Protein AF-A0AAD8ZC45-F1 (afdb_monomer_lite)

Secondary structure (DSSP, 8-state):
-HHHHHHHTT--HHHHHHHHHHHHHHHHHH-SPPPPHHHHHHHHHHHHHHHHHH-TTSTTGGGSPBPTTTS-B-PPP-S-HHHHHSHHHHHHHHHHHHHHHHTTS-------S-------------

Structure (mmCIF, N/CA/C/O backbone):
data_AF-A0AAD8ZC45-F1
#
_entry.id   AF-A0AAD8ZC45-F1
#
loop_
_atom_site.group_PDB
_atom_site.id
_atom_site.type_symbol
_atom_site.label_atom_id
_atom_site.label_alt_id
_atom_site.label_comp_id
_atom_site.label_asym_id
_atom_site.label_entity_id
_atom_site.label_seq_id
_atom_site.pdbx_PDB_ins_code
_atom_site.Cartn_x
_atom_site.Cartn_y
_atom_site.Cartn_z
_atom_site.occupancy
_atom_site.B_iso_or_equiv
_atom_site.auth_seq_id
_atom_site.auth_comp_id
_atom_site.auth_asym_id
_atom_site.auth_atom_id
_atom_site.pdbx_PDB_model_num
ATOM 1 N N . MET A 1 1 ? -13.116 -4.581 -5.518 1.00 53.28 1 MET A N 1
ATOM 2 C CA . MET A 1 1 ? -11.838 -4.240 -4.842 1.00 53.28 1 MET A CA 1
ATOM 3 C C . MET A 1 1 ? -10.901 -3.331 -5.665 1.00 53.28 1 MET A C 1
ATOM 5 O O . MET A 1 1 ? -9.788 -3.082 -5.227 1.00 53.28 1 MET A O 1
ATOM 9 N N . TYR A 1 2 ? -11.308 -2.774 -6.820 1.00 54.25 2 TYR A N 1
ATOM 10 C CA . TYR A 1 2 ? -10.409 -1.951 -7.658 1.00 54.25 2 TYR A CA 1
ATOM 11 C C . TYR A 1 2 ? -10.312 -0.473 -7.218 1.00 54.25 2 TYR A C 1
ATOM 13 O O . TYR A 1 2 ? -9.336 0.209 -7.519 1.00 54.25 2 TYR A O 1
ATOM 21 N N . CYS A 1 3 ? -11.299 0.021 -6.467 1.00 59.16 3 CYS A N 1
ATOM 22 C CA . CYS A 1 3 ? -11.410 1.425 -6.069 1.00 59.16 3 CYS A CA 1
ATOM 23 C C . CYS A 1 3 ? -10.416 1.845 -4.970 1.00 59.16 3 CYS A C 1
ATOM 25 O O . CYS A 1 3 ? -9.878 2.940 -5.051 1.00 59.16 3 CYS A O 1
ATOM 27 N N . ILE A 1 4 ? -10.100 0.996 -3.986 1.00 60.34 4 ILE A N 1
ATOM 28 C CA . ILE A 1 4 ? -9.361 1.422 -2.778 1.00 60.34 4 ILE A CA 1
ATOM 29 C C . ILE A 1 4 ? -7.862 1.675 -3.049 1.00 60.34 4 ILE A C 1
ATOM 31 O O . ILE A 1 4 ? -7.347 2.712 -2.634 1.00 60.34 4 ILE A O 1
ATOM 35 N N . ALA A 1 5 ? -7.162 0.803 -3.790 1.00 55.94 5 ALA A N 1
ATOM 36 C CA . ALA A 1 5 ? -5.737 1.010 -4.120 1.00 55.94 5 ALA A CA 1
ATOM 37 C C . ALA A 1 5 ? -5.490 2.174 -5.089 1.00 55.94 5 ALA A C 1
ATOM 39 O O . ALA A 1 5 ? -4.484 2.869 -4.982 1.00 55.94 5 ALA A O 1
ATOM 40 N N . LEU A 1 6 ? -6.391 2.399 -6.046 1.00 59.62 6 LEU A N 1
ATOM 41 C CA . LEU A 1 6 ? -6.283 3.544 -6.956 1.00 59.62 6 LEU A CA 1
ATOM 42 C C . LEU A 1 6 ? -6.581 4.857 -6.232 1.00 59.62 6 LEU A C 1
ATOM 44 O O . LEU A 1 6 ? -5.944 5.875 -6.496 1.00 59.62 6 LEU A O 1
ATOM 48 N N . TRP A 1 7 ? -7.524 4.818 -5.293 1.00 60.81 7 TRP A N 1
ATOM 49 C CA . TRP A 1 7 ? -7.948 5.987 -4.547 1.00 60.81 7 TRP A CA 1
ATOM 50 C C . TRP A 1 7 ? -6.960 6.385 -3.454 1.00 60.81 7 TRP A C 1
ATOM 52 O O . TRP A 1 7 ? -6.634 7.561 -3.353 1.00 60.81 7 TRP A O 1
ATOM 62 N N . GLY A 1 8 ? -6.435 5.433 -2.678 1.00 61.69 8 GLY A N 1
ATOM 63 C CA . GLY A 1 8 ? -5.559 5.712 -1.533 1.00 61.69 8 GLY A CA 1
ATOM 64 C C . GLY A 1 8 ? -4.205 6.338 -1.896 1.00 61.69 8 GLY A C 1
ATOM 65 O O . GLY A 1 8 ? -3.656 7.102 -1.106 1.00 61.69 8 GLY A O 1
ATOM 66 N N . ALA A 1 9 ? -3.704 6.077 -3.107 1.00 61.44 9 ALA A N 1
ATOM 67 C CA . ALA A 1 9 ? -2.389 6.516 -3.579 1.00 61.44 9 ALA A CA 1
ATOM 68 C C . ALA A 1 9 ? -2.307 8.009 -3.971 1.00 61.44 9 ALA A C 1
ATOM 70 O O . ALA A 1 9 ? -1.225 8.571 -4.056 1.00 61.44 9 ALA A O 1
ATOM 71 N N . ASN A 1 10 ? -3.421 8.697 -4.223 1.00 65.38 10 ASN A N 1
ATOM 72 C CA . ASN A 1 10 ? -3.389 10.100 -4.676 1.00 65.38 10 ASN A CA 1
ATOM 73 C C . ASN A 1 10 ? -4.088 11.057 -3.703 1.00 65.38 10 ASN A C 1
ATOM 75 O O . ASN A 1 10 ? -4.616 12.087 -4.111 1.00 65.38 10 ASN A O 1
ATOM 79 N N . ARG A 1 11 ? -4.123 10.710 -2.411 1.00 71.31 11 ARG A N 1
ATOM 80 C CA . ARG A 1 11 ? -4.862 11.467 -1.392 1.00 71.31 11 ARG A CA 1
ATOM 81 C C . ARG A 1 11 ? -3.967 12.411 -0.614 1.00 71.31 11 ARG A C 1
ATOM 83 O O . ARG A 1 11 ? -2.899 12.031 -0.129 1.00 71.31 11 ARG A O 1
ATOM 90 N N . SER A 1 12 ? -4.461 13.628 -0.413 1.00 75.88 12 SER A N 1
ATOM 91 C CA . SER A 1 12 ? -3.842 14.582 0.503 1.00 75.88 12 SER A CA 1
ATOM 92 C C . SER A 1 12 ? -3.820 14.028 1.936 1.00 75.88 12 SER A C 1
ATOM 94 O O . SER A 1 12 ? -4.591 13.137 2.311 1.00 75.88 12 SER A O 1
ATOM 96 N N . ALA A 1 13 ? -2.931 14.554 2.784 1.00 80.31 13 ALA A N 1
ATOM 97 C CA . ALA A 1 13 ? -2.898 14.182 4.201 1.00 80.31 13 ALA A CA 1
ATOM 98 C C . ALA A 1 13 ? -4.236 14.470 4.917 1.00 80.31 13 ALA A C 1
ATOM 100 O O . ALA A 1 13 ? -4.653 13.693 5.779 1.00 80.31 13 ALA A O 1
ATOM 101 N N . GLY A 1 14 ? -4.932 15.544 4.523 1.00 84.06 14 GLY A N 1
ATOM 102 C CA . GLY A 1 14 ? -6.238 15.916 5.071 1.00 84.06 14 GLY A CA 1
ATOM 103 C C . GLY A 1 14 ? -7.319 14.872 4.788 1.00 84.06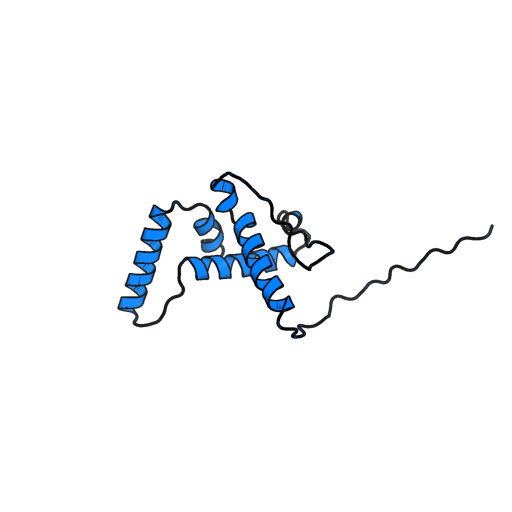 14 GLY A C 1
ATOM 104 O O . GLY A 1 14 ? -8.021 14.446 5.704 1.00 84.06 14 GLY A O 1
ATOM 105 N N . GLU A 1 15 ? -7.404 14.387 3.549 1.00 84.12 15 GLU A N 1
ATOM 106 C CA . GLU A 1 15 ? -8.383 13.362 3.170 1.00 84.12 15 GLU A CA 1
ATOM 107 C C . GLU A 1 15 ? -8.117 12.026 3.868 1.00 84.12 15 GLU A C 1
ATOM 109 O O . GLU A 1 15 ? -9.050 11.395 4.361 1.00 84.12 15 GLU A O 1
ATOM 114 N N . ARG A 1 16 ? -6.848 11.613 3.987 1.00 84.69 16 ARG A N 1
ATOM 115 C CA . ARG A 1 16 ? -6.483 10.397 4.736 1.00 84.69 16 ARG A CA 1
ATOM 116 C C . ARG A 1 16 ? -6.936 10.480 6.194 1.00 84.69 16 ARG A C 1
ATOM 118 O O . ARG A 1 16 ? -7.489 9.519 6.724 1.00 84.69 16 ARG A O 1
ATOM 125 N N . LYS A 1 17 ? -6.768 11.646 6.826 1.00 89.19 17 LYS A N 1
ATOM 126 C CA . LYS A 1 17 ? -7.222 11.886 8.203 1.00 89.19 17 LYS A CA 1
ATOM 127 C C . LYS A 1 17 ? -8.746 11.837 8.322 1.00 89.19 17 LYS A C 1
ATOM 129 O O . LYS A 1 17 ? -9.255 11.276 9.289 1.00 89.19 17 LYS A O 1
ATOM 134 N N . ALA A 1 18 ? -9.473 12.395 7.354 1.00 90.56 18 ALA A N 1
ATOM 135 C CA . ALA A 1 18 ? -10.933 12.325 7.324 1.00 90.56 18 ALA A CA 1
ATOM 136 C C . ALA A 1 18 ? -11.427 10.873 7.212 1.00 90.56 18 ALA A C 1
ATOM 138 O O . ALA A 1 18 ? -12.295 10.460 7.976 1.00 90.56 18 ALA A O 1
ATOM 139 N N . LEU A 1 19 ? -10.816 10.070 6.339 1.00 89.12 19 LEU A N 1
ATOM 140 C CA . LEU A 1 19 ? -11.169 8.656 6.176 1.00 89.12 19 LEU A CA 1
ATOM 141 C C . LEU A 1 19 ? -10.837 7.825 7.409 1.00 89.12 19 LEU A C 1
ATOM 143 O O . LEU A 1 19 ? -11.649 7.009 7.837 1.00 89.12 19 LEU A O 1
ATOM 147 N N . GLN A 1 20 ? -9.689 8.076 8.034 1.00 91.25 20 GLN A N 1
ATOM 148 C CA . GLN A 1 20 ? -9.341 7.391 9.271 1.00 91.25 20 GLN A CA 1
ATOM 149 C C . GLN A 1 20 ? -10.356 7.689 10.385 1.00 91.25 20 GLN A C 1
ATOM 151 O O . GLN A 1 20 ? -10.703 6.785 11.136 1.00 91.25 20 GLN A O 1
ATOM 156 N N . ARG A 1 21 ? -10.897 8.916 10.461 1.00 94.31 21 ARG A N 1
ATOM 157 C CA . ARG A 1 21 ? -11.985 9.247 11.400 1.00 94.31 21 ARG A CA 1
ATOM 158 C C . ARG A 1 21 ? -13.250 8.443 11.119 1.00 94.31 21 ARG A C 1
ATOM 160 O O . ARG A 1 21 ? -13.861 7.970 12.068 1.00 94.31 21 ARG A O 1
ATOM 167 N N . VAL A 1 22 ? -13.623 8.262 9.851 1.00 94.00 22 VAL A N 1
ATOM 168 C CA . VAL A 1 22 ? -14.776 7.425 9.474 1.00 94.00 22 VAL A CA 1
ATOM 169 C C . VAL A 1 22 ? -14.569 5.985 9.943 1.00 94.00 22 VAL A C 1
ATOM 171 O O . VAL A 1 22 ? -15.455 5.435 10.590 1.00 94.00 22 VAL A O 1
ATOM 174 N N . ILE A 1 23 ? -13.385 5.411 9.701 1.00 92.38 23 ILE A N 1
ATOM 175 C CA . ILE A 1 23 ? -13.028 4.064 10.176 1.00 92.38 23 ILE A CA 1
ATOM 176 C C . ILE A 1 23 ? -13.118 3.993 11.705 1.00 92.38 23 ILE A C 1
ATOM 178 O O . ILE A 1 23 ? -13.761 3.097 12.244 1.00 92.38 23 ILE A O 1
ATOM 182 N N . THR A 1 24 ? -12.545 4.965 12.418 1.00 94.56 24 THR A N 1
ATOM 183 C CA . THR A 1 24 ? -12.594 5.011 13.885 1.00 94.56 24 THR A CA 1
ATOM 184 C C . THR 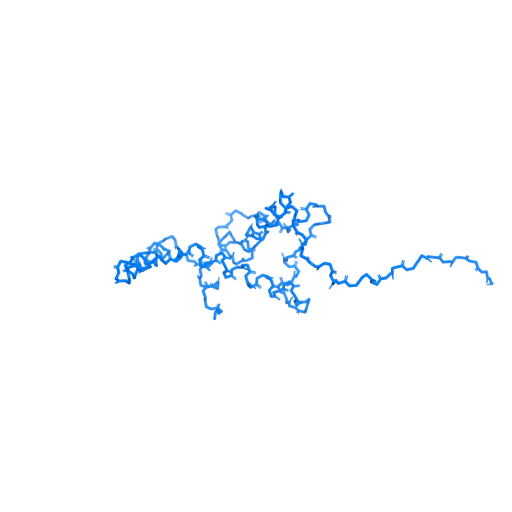A 1 24 ? -14.026 5.125 14.415 1.00 94.56 24 THR A C 1
ATOM 186 O O . THR A 1 24 ? -14.363 4.479 15.405 1.00 94.56 24 THR A O 1
ATOM 189 N N . THR A 1 25 ? -14.887 5.920 13.780 1.00 96.25 25 THR A N 1
ATOM 190 C CA . THR A 1 25 ? -16.301 6.030 14.168 1.00 96.25 25 THR A CA 1
ATOM 191 C C . THR A 1 25 ? -17.051 4.727 13.903 1.00 96.25 25 THR A C 1
ATOM 193 O O . THR A 1 25 ? -17.770 4.257 14.780 1.00 96.25 25 THR A O 1
ATOM 196 N N . ALA A 1 26 ? -16.847 4.100 12.743 1.00 95.62 26 ALA A N 1
ATOM 197 C CA . ALA A 1 26 ? -17.447 2.807 12.426 1.00 95.62 26 ALA A CA 1
ATOM 198 C C . ALA A 1 26 ? -17.013 1.717 13.421 1.00 95.62 26 ALA A C 1
ATOM 200 O O . ALA A 1 26 ? -17.842 0.932 13.876 1.00 95.62 26 ALA A O 1
ATOM 201 N N . GLN A 1 27 ? -15.743 1.716 13.831 1.00 96.25 27 GLN A N 1
ATOM 202 C CA . GLN A 1 27 ? -15.215 0.804 14.848 1.00 96.25 27 GLN A CA 1
ATOM 203 C C . GLN A 1 27 ? -15.898 1.015 16.203 1.00 96.25 27 GLN A C 1
ATOM 205 O O . GLN A 1 27 ? -16.265 0.050 16.863 1.00 96.25 27 GLN A O 1
ATOM 210 N N . LYS A 1 28 ? -16.131 2.270 16.607 1.00 96.12 28 LYS A N 1
ATOM 211 C CA . LYS A 1 28 ? -16.862 2.578 17.847 1.00 96.12 28 LYS A CA 1
ATOM 212 C C . LYS A 1 28 ? -18.313 2.102 17.815 1.00 96.12 28 LYS A C 1
ATOM 214 O O . LYS A 1 28 ? -18.808 1.640 18.832 1.00 96.12 28 LYS A O 1
ATOM 219 N N . ILE A 1 29 ? -18.983 2.227 16.669 1.00 96.94 29 ILE A N 1
ATOM 220 C CA . ILE A 1 29 ? -20.387 1.817 16.507 1.00 96.94 29 ILE A CA 1
ATOM 221 C C . ILE A 1 29 ? -20.511 0.293 16.505 1.00 96.94 29 ILE A C 1
ATOM 223 O O . ILE A 1 29 ? -21.385 -0.262 17.158 1.00 96.94 29 ILE A O 1
ATOM 227 N N . THR A 1 30 ? -19.643 -0.381 15.754 1.00 95.62 30 THR A N 1
ATOM 228 C CA . THR A 1 30 ? -19.696 -1.840 15.588 1.00 95.62 30 THR A CA 1
ATOM 229 C C . THR A 1 30 ? -19.101 -2.593 16.774 1.00 95.62 30 THR A C 1
ATOM 231 O O . THR A 1 30 ? -19.399 -3.768 16.954 1.00 95.62 30 THR A O 1
ATOM 234 N N . GLY A 1 31 ? -18.243 -1.948 17.570 1.00 95.00 31 GLY A N 1
ATOM 235 C CA . GLY A 1 31 ? -17.516 -2.586 18.669 1.00 95.00 31 GLY A CA 1
ATOM 236 C C . GLY A 1 31 ? -16.436 -3.573 18.210 1.00 95.00 31 GLY A C 1
ATOM 237 O O . GLY A 1 31 ? -15.763 -4.171 19.047 1.00 95.00 31 GLY A O 1
ATOM 238 N N . CYS A 1 32 ? -16.236 -3.744 16.900 1.00 93.75 32 CYS A N 1
ATOM 239 C CA . CYS A 1 32 ? -15.248 -4.651 16.326 1.00 93.75 32 CYS A CA 1
ATOM 240 C C . CYS A 1 32 ? -13.997 -3.887 15.884 1.00 93.75 32 CYS A C 1
ATOM 242 O O . CYS A 1 32 ? -14.083 -2.759 15.401 1.00 93.75 32 CYS A O 1
ATOM 244 N N . SER A 1 33 ? -12.826 -4.520 15.993 1.00 92.50 33 SER A N 1
ATOM 245 C CA . SER A 1 33 ? -11.590 -3.949 15.449 1.00 92.50 33 SER A CA 1
ATOM 246 C C . SER A 1 33 ? -11.674 -3.870 13.923 1.00 92.50 33 SER A C 1
ATOM 248 O O . SER A 1 33 ? -11.898 -4.885 13.262 1.00 92.50 33 SER A O 1
ATOM 250 N N . LEU A 1 34 ? -11.500 -2.670 13.368 1.00 91.56 34 LEU A N 1
ATOM 251 C CA . LEU A 1 34 ? -11.439 -2.448 11.926 1.00 91.56 34 LEU A CA 1
ATOM 252 C C . LEU A 1 34 ? -9.983 -2.220 11.501 1.00 91.56 34 LEU A C 1
ATOM 254 O O . LEU A 1 34 ? -9.225 -1.584 12.238 1.00 91.56 34 LEU A O 1
ATOM 258 N N . PRO A 1 35 ? -9.582 -2.694 10.308 1.00 89.94 35 PRO A N 1
ATOM 259 C CA . PRO A 1 35 ? -8.249 -2.428 9.785 1.00 89.94 35 PRO A CA 1
ATOM 260 C C . PRO A 1 35 ? -8.052 -0.926 9.570 1.00 89.94 35 PRO A C 1
ATOM 262 O O . PRO A 1 35 ? -8.978 -0.211 9.169 1.00 89.94 35 PRO A O 1
ATOM 265 N N . SER A 1 36 ? -6.835 -0.435 9.814 1.00 89.25 36 SER A N 1
ATOM 266 C CA . SER A 1 36 ? -6.531 0.969 9.556 1.00 89.25 36 SER A CA 1
ATOM 267 C C . SER A 1 36 ? -6.580 1.268 8.055 1.00 89.25 36 SER A C 1
ATOM 269 O O . SER A 1 36 ? -6.497 0.374 7.206 1.00 89.25 36 SER A O 1
ATOM 271 N N . LEU A 1 37 ? -6.671 2.553 7.702 1.00 85.44 37 LEU A N 1
ATOM 272 C CA . LEU A 1 37 ? -6.594 2.963 6.301 1.00 85.44 37 LEU A CA 1
ATOM 273 C C . LEU A 1 37 ? -5.276 2.513 5.649 1.00 85.44 37 LEU A C 1
ATOM 275 O O . LEU A 1 37 ? -5.260 2.188 4.462 1.00 85.44 37 LEU A O 1
ATOM 279 N N . ALA A 1 38 ? -4.184 2.495 6.420 1.00 84.38 38 ALA A N 1
ATOM 280 C CA . ALA A 1 38 ? -2.887 2.029 5.951 1.00 84.38 38 ALA A CA 1
ATOM 281 C C . ALA A 1 38 ? -2.921 0.526 5.649 1.00 84.38 38 ALA A C 1
ATOM 283 O O . ALA A 1 38 ? -2.547 0.141 4.547 1.00 84.38 38 ALA A O 1
ATOM 284 N N . ASP A 1 39 ? -3.462 -0.290 6.555 1.00 87.31 39 ASP A N 1
ATOM 285 C CA . ASP A 1 39 ? -3.519 -1.750 6.389 1.00 87.31 39 ASP A CA 1
ATOM 286 C C . ASP A 1 39 ? -4.383 -2.155 5.192 1.00 87.31 39 ASP A C 1
ATOM 288 O O . ASP A 1 39 ? -3.999 -3.013 4.396 1.00 87.31 39 ASP A O 1
ATOM 292 N N . LEU A 1 40 ? -5.530 -1.490 5.015 1.00 86.38 40 LEU A N 1
ATOM 293 C CA . LEU A 1 40 ? -6.394 -1.675 3.847 1.00 86.38 40 LEU A CA 1
ATOM 294 C C . LEU A 1 40 ? -5.644 -1.383 2.548 1.00 86.38 40 LEU A C 1
ATOM 296 O O . LEU A 1 40 ? -5.755 -2.124 1.568 1.00 86.38 40 LEU A O 1
ATOM 300 N N . PHE A 1 41 ? -4.875 -0.297 2.535 1.00 83.75 41 PHE A N 1
ATOM 301 C CA . PHE A 1 41 ? -4.106 0.091 1.368 1.00 83.75 41 PHE A CA 1
ATOM 302 C C . PHE A 1 41 ? -2.941 -0.872 1.106 1.00 83.75 41 PHE A C 1
ATOM 304 O O . PHE A 1 41 ? -2.757 -1.276 -0.042 1.00 83.75 41 PHE A O 1
ATOM 311 N N . SER A 1 42 ? -2.205 -1.295 2.136 1.00 85.44 42 SER A N 1
ATOM 312 C CA . SER A 1 42 ? -1.104 -2.259 2.025 1.00 85.44 42 SER A CA 1
ATOM 313 C C . SER A 1 42 ? -1.601 -3.624 1.543 1.00 85.44 42 SER A C 1
ATOM 315 O O . SER A 1 42 ? -1.077 -4.150 0.562 1.00 85.44 42 SER A O 1
ATOM 317 N N . SER A 1 43 ? -2.686 -4.149 2.123 1.00 86.12 43 SER A N 1
ATOM 318 C CA . SER A 1 43 ? -3.334 -5.390 1.670 1.00 86.12 43 SER A CA 1
ATOM 319 C C . SER A 1 43 ? -3.757 -5.311 0.199 1.00 86.12 43 SER A C 1
ATOM 321 O O . SER A 1 43 ? -3.485 -6.213 -0.599 1.00 86.12 43 SER A O 1
ATOM 323 N N . CYS A 1 44 ? -4.353 -4.185 -0.204 1.00 85.06 44 CYS A N 1
ATOM 324 C CA . CYS A 1 44 ? -4.749 -3.970 -1.591 1.00 85.06 44 CYS A CA 1
ATOM 325 C C . CYS A 1 44 ? -3.534 -3.854 -2.529 1.00 85.06 44 CYS A C 1
ATOM 327 O O . CYS A 1 44 ? -3.562 -4.398 -3.636 1.00 85.06 44 CYS A O 1
ATOM 329 N N . CYS A 1 45 ? -2.456 -3.194 -2.088 1.00 86.50 45 CYS A N 1
ATOM 330 C CA . CYS A 1 45 ? -1.206 -3.101 -2.838 1.00 86.50 45 CYS A CA 1
ATOM 331 C C . CYS A 1 45 ? -0.612 -4.481 -3.101 1.00 86.50 45 CYS A C 1
ATOM 333 O O . CYS A 1 45 ? -0.298 -4.772 -4.251 1.00 86.50 45 CYS A O 1
ATOM 335 N N . LEU A 1 46 ? -0.528 -5.328 -2.072 1.00 88.31 46 LEU A N 1
ATOM 336 C CA . LEU A 1 46 ? -0.009 -6.691 -2.173 1.00 88.31 46 LEU A CA 1
ATOM 337 C C . LEU A 1 46 ? -0.855 -7.562 -3.106 1.00 88.31 46 LEU A C 1
ATOM 339 O O . LEU A 1 46 ? -0.321 -8.225 -3.989 1.00 88.31 46 LEU A O 1
ATOM 343 N N . SER A 1 47 ? -2.182 -7.533 -2.959 1.00 89.06 47 SER A N 1
ATOM 344 C CA . SER A 1 47 ? -3.072 -8.314 -3.825 1.00 89.06 47 SER A CA 1
ATOM 345 C C . SER A 1 47 ? -2.954 -7.884 -5.290 1.00 89.06 47 SER A C 1
ATOM 347 O O . SER A 1 47 ? -2.825 -8.716 -6.190 1.00 89.06 47 SER A O 1
ATOM 349 N N . LYS A 1 48 ? -2.953 -6.570 -5.547 1.00 87.81 48 LYS A N 1
ATOM 350 C CA . LYS A 1 48 ? -2.880 -6.042 -6.910 1.00 87.81 48 LYS A CA 1
ATOM 351 C C . LYS A 1 48 ? -1.512 -6.278 -7.543 1.00 87.81 48 LYS A C 1
ATOM 353 O O . LYS A 1 48 ? -1.461 -6.656 -8.710 1.00 87.81 48 LYS A O 1
ATOM 358 N N . SER A 1 49 ? -0.425 -6.076 -6.803 1.00 90.19 49 SER A N 1
ATOM 359 C CA . SER A 1 49 ? 0.921 -6.335 -7.310 1.00 90.19 49 SER A CA 1
ATOM 360 C C . SER A 1 49 ? 1.145 -7.823 -7.572 1.00 90.19 49 SER A C 1
ATOM 362 O O . SER A 1 49 ? 1.692 -8.164 -8.614 1.00 90.19 49 SER A O 1
ATOM 364 N N . ALA A 1 50 ? 0.622 -8.713 -6.722 1.00 89.69 50 ALA A N 1
ATOM 365 C CA . ALA A 1 50 ? 0.647 -10.153 -6.968 1.00 89.69 50 ALA A CA 1
ATOM 366 C C . ALA A 1 50 ? -0.086 -10.532 -8.266 1.00 89.69 50 ALA A C 1
ATOM 368 O O . ALA A 1 50 ? 0.406 -11.361 -9.023 1.00 89.69 50 ALA A O 1
ATOM 369 N N . ASN A 1 51 ? -1.231 -9.910 -8.563 1.00 90.38 51 ASN A N 1
ATOM 370 C CA . ASN A 1 51 ? -1.945 -10.154 -9.820 1.00 90.38 51 ASN A CA 1
ATOM 371 C C . ASN A 1 51 ? -1.183 -9.626 -11.046 1.00 90.38 51 ASN A C 1
ATOM 373 O O . ASN A 1 51 ? -1.143 -10.307 -12.063 1.00 90.38 51 ASN A O 1
ATOM 377 N N . ILE A 1 52 ? -0.545 -8.453 -10.947 1.00 91.06 52 ILE A N 1
ATOM 378 C CA . ILE A 1 52 ? 0.303 -7.905 -12.021 1.00 91.06 52 ILE A CA 1
ATOM 379 C C . ILE A 1 52 ? 1.533 -8.795 -12.259 1.00 91.06 52 ILE A C 1
ATOM 381 O O . ILE A 1 52 ? 1.923 -9.029 -13.397 1.00 91.06 52 ILE A O 1
ATOM 385 N N . LEU A 1 53 ? 2.137 -9.325 -11.195 1.00 90.00 53 LEU A N 1
ATOM 386 C CA . LEU A 1 53 ? 3.281 -10.234 -11.296 1.00 90.00 53 LEU A CA 1
ATOM 387 C C . LEU A 1 53 ? 2.911 -11.586 -11.917 1.00 90.00 53 LEU A C 1
ATOM 389 O O . LEU A 1 53 ? 3.740 -12.185 -12.593 1.00 90.00 53 LEU A O 1
ATOM 393 N N . LYS A 1 54 ? 1.676 -12.058 -11.713 1.00 91.88 54 LYS A N 1
ATOM 394 C CA . LYS A 1 54 ? 1.171 -13.301 -12.317 1.00 91.88 54 LYS A CA 1
ATOM 395 C C . LYS A 1 54 ? 0.895 -13.189 -13.815 1.00 91.88 54 LYS A C 1
ATOM 397 O O . LYS A 1 54 ? 0.861 -14.219 -14.477 1.00 91.88 54 LYS A O 1
ATOM 402 N N . ASP A 1 55 ? 0.675 -11.982 -14.330 1.00 91.69 55 ASP A N 1
ATOM 403 C CA . ASP A 1 55 ? 0.360 -11.728 -15.737 1.00 91.69 55 ASP A CA 1
ATOM 404 C C . ASP A 1 55 ? 1.508 -10.969 -16.430 1.00 91.69 55 ASP A C 1
ATOM 406 O O . ASP A 1 55 ? 1.589 -9.742 -16.324 1.00 91.69 55 ASP A O 1
ATOM 410 N N . PRO A 1 56 ? 2.391 -11.665 -17.173 1.00 89.25 56 PRO A N 1
ATOM 411 C CA . PRO A 1 56 ? 3.476 -11.030 -17.923 1.00 89.25 56 PRO A CA 1
ATOM 412 C C . PRO A 1 56 ? 3.002 -10.095 -19.042 1.00 89.25 56 PRO A C 1
ATOM 414 O O . PRO A 1 56 ? 3.755 -9.215 -19.454 1.00 89.25 56 PRO A O 1
ATOM 417 N N . SER A 1 57 ? 1.767 -10.263 -19.533 1.00 93.12 57 SER A N 1
ATOM 418 C CA . SER A 1 57 ? 1.191 -9.396 -20.571 1.00 93.12 57 SER A CA 1
ATOM 419 C C . SER A 1 57 ? 0.695 -8.068 -19.996 1.00 93.12 57 SER A C 1
ATOM 421 O O . SER A 1 57 ? 0.351 -7.147 -20.741 1.00 93.12 57 SER A O 1
ATOM 423 N N . ASN A 1 58 ? 0.655 -7.942 -18.667 1.00 87.88 58 ASN A N 1
ATOM 424 C CA . ASN A 1 58 ? 0.234 -6.722 -18.014 1.00 87.88 58 ASN A CA 1
ATOM 425 C C . ASN A 1 58 ? 1.243 -5.588 -18.279 1.00 87.88 58 ASN A C 1
ATOM 427 O O . ASN A 1 58 ? 2.432 -5.737 -17.987 1.00 87.88 58 ASN A O 1
ATOM 431 N N . PRO A 1 59 ? 0.801 -4.394 -18.713 1.00 89.50 59 PRO A N 1
ATOM 432 C CA . PRO A 1 59 ? 1.706 -3.267 -18.956 1.00 89.50 59 PRO A CA 1
ATOM 433 C C . PRO A 1 59 ? 2.390 -2.743 -17.682 1.00 89.50 59 PRO A C 1
ATOM 435 O O . PRO A 1 59 ? 3.347 -1.977 -17.771 1.00 89.50 59 PRO A O 1
ATOM 438 N N . GLY A 1 60 ? 1.885 -3.116 -16.501 1.00 87.69 60 GLY A N 1
ATOM 439 C CA . GLY A 1 60 ? 2.467 -2.821 -15.195 1.00 87.69 60 GLY A CA 1
ATOM 440 C C . GLY A 1 60 ? 3.513 -3.838 -14.720 1.00 87.69 60 GLY A C 1
ATOM 441 O O . GLY A 1 60 ? 4.100 -3.627 -13.659 1.00 87.69 60 GLY A O 1
ATOM 442 N N . HIS A 1 61 ? 3.734 -4.938 -15.449 1.00 90.56 61 HIS A N 1
ATOM 443 C CA . HIS A 1 61 ? 4.644 -6.012 -15.042 1.00 90.56 61 HIS A CA 1
ATOM 444 C C . HIS A 1 61 ? 6.110 -5.549 -15.008 1.00 90.56 61 HIS A C 1
ATOM 446 O O . HIS A 1 61 ? 6.820 -5.795 -14.036 1.00 90.56 61 HIS A O 1
ATOM 452 N N . GLN A 1 62 ? 6.533 -4.779 -16.016 1.00 88.81 62 GLN A N 1
ATOM 453 C CA . GLN A 1 62 ? 7.907 -4.269 -16.184 1.00 88.81 62 GLN A CA 1
ATOM 454 C C . GLN A 1 62 ? 8.357 -3.298 -15.076 1.00 88.81 62 GLN A C 1
ATOM 456 O O . GLN A 1 62 ? 9.528 -2.940 -14.965 1.00 88.81 62 GLN A O 1
ATOM 461 N N . GLN A 1 63 ? 7.420 -2.821 -14.264 1.00 87.88 63 GLN A N 1
ATOM 462 C CA . GLN A 1 63 ? 7.630 -1.891 -13.167 1.00 87.88 63 GLN A CA 1
ATOM 463 C C . GLN A 1 63 ? 8.014 -2.653 -11.892 1.00 87.88 63 GLN A C 1
ATOM 465 O O . GLN A 1 63 ? 8.631 -2.073 -10.998 1.00 87.88 63 GLN A O 1
ATOM 470 N N . PHE A 1 64 ? 7.708 -3.953 -11.824 1.00 88.69 64 PHE A N 1
ATOM 471 C CA . PHE A 1 64 ? 8.051 -4.844 -10.722 1.00 88.69 64 PHE A CA 1
ATOM 472 C C . PHE A 1 64 ? 9.167 -5.811 -11.128 1.00 88.69 64 PHE A C 1
ATOM 474 O O . PHE A 1 64 ? 8.978 -7.021 -11.202 1.00 88.69 64 PHE A O 1
ATOM 481 N N . ASN A 1 65 ? 10.371 -5.276 -11.333 1.00 87.00 65 ASN A N 1
ATOM 482 C CA . ASN A 1 65 ? 11.534 -6.097 -11.671 1.00 87.00 65 ASN A CA 1
ATOM 483 C C . ASN A 1 65 ? 12.233 -6.599 -10.408 1.00 87.00 65 ASN A C 1
ATOM 485 O O . ASN A 1 65 ? 12.712 -5.800 -9.592 1.00 87.00 65 ASN A O 1
ATOM 489 N N . LEU A 1 66 ? 12.303 -7.922 -10.266 1.00 88.69 66 LEU A N 1
ATOM 490 C CA . LEU A 1 66 ? 13.066 -8.578 -9.212 1.00 88.69 66 LEU A CA 1
ATOM 491 C C . LEU A 1 66 ? 14.558 -8.508 -9.548 1.00 88.69 66 LEU A C 1
ATOM 493 O O . LEU A 1 66 ? 14.979 -8.865 -10.646 1.00 88.69 66 LEU A O 1
ATOM 497 N N . LEU A 1 67 ? 15.365 -8.033 -8.603 1.00 86.19 67 LEU A N 1
ATOM 498 C CA . LEU A 1 67 ? 16.811 -8.023 -8.769 1.00 86.19 67 LEU A CA 1
ATOM 499 C C . LEU A 1 67 ? 17.362 -9.450 -8.609 1.00 86.19 67 LEU A C 1
ATOM 501 O O . LEU A 1 67 ? 16.936 -10.149 -7.684 1.00 86.19 67 LEU A O 1
ATOM 505 N N . PRO A 1 68 ? 18.345 -9.863 -9.437 1.00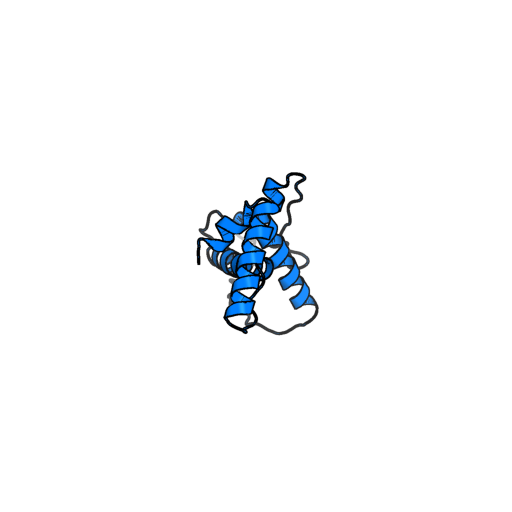 79.81 68 PRO A N 1
ATOM 506 C CA . PRO A 1 68 ? 18.953 -11.196 -9.354 1.00 79.81 68 PRO A CA 1
ATOM 507 C C . PRO A 1 68 ? 19.531 -11.497 -7.969 1.00 79.81 68 PRO A C 1
ATOM 509 O O . PRO A 1 68 ? 19.549 -12.637 -7.518 1.00 79.81 68 PRO A O 1
ATOM 512 N N . ILE A 1 69 ? 19.982 -10.449 -7.277 1.00 81.38 69 ILE A N 1
ATOM 513 C CA . ILE A 1 69 ? 20.601 -10.536 -5.962 1.00 81.38 69 ILE A CA 1
ATOM 514 C C . ILE A 1 69 ? 19.645 -9.972 -4.910 1.00 81.38 69 ILE A C 1
ATOM 516 O O . ILE A 1 69 ? 19.145 -8.848 -5.023 1.00 81.38 69 ILE A O 1
ATOM 520 N N . GLY A 1 70 ? 19.430 -10.756 -3.853 1.00 77.94 70 GLY A N 1
ATOM 521 C CA . GLY A 1 70 ? 18.701 -10.330 -2.658 1.00 77.94 70 GLY A CA 1
ATOM 522 C C . GLY A 1 70 ? 17.178 -10.390 -2.763 1.00 77.94 70 GLY A C 1
ATOM 523 O O . GLY A 1 70 ? 16.520 -9.876 -1.865 1.00 77.94 70 GLY A O 1
ATOM 524 N N . ARG A 1 71 ? 16.622 -10.992 -3.831 1.00 83.00 71 ARG A N 1
ATOM 525 C CA . ARG A 1 71 ? 15.177 -11.267 -4.002 1.00 83.00 71 ARG A CA 1
ATOM 526 C C . ARG A 1 71 ? 14.285 -10.069 -3.643 1.00 83.00 71 ARG A C 1
ATOM 528 O O . ARG A 1 71 ? 13.246 -10.209 -3.006 1.00 83.00 71 ARG A O 1
ATOM 535 N N . ARG A 1 72 ? 14.711 -8.877 -4.061 1.00 88.75 72 ARG A N 1
ATOM 536 C CA . ARG A 1 72 ? 14.014 -7.611 -3.814 1.00 88.75 72 ARG A CA 1
ATOM 537 C C . ARG A 1 72 ? 13.657 -6.932 -5.125 1.00 88.75 72 ARG A C 1
ATOM 539 O O . ARG A 1 72 ? 14.394 -7.031 -6.105 1.00 88.75 72 ARG A O 1
ATOM 546 N N . PHE A 1 73 ? 12.545 -6.218 -5.131 1.00 89.75 73 PHE A N 1
ATOM 547 C CA . PHE A 1 73 ? 12.091 -5.423 -6.259 1.00 89.75 73 PHE A CA 1
ATOM 548 C C . PHE A 1 73 ? 12.870 -4.113 -6.362 1.00 89.75 73 PHE A C 1
ATOM 550 O O . PHE A 1 73 ? 13.221 -3.488 -5.352 1.00 89.75 73 PHE A O 1
ATOM 557 N N . ARG A 1 74 ? 13.111 -3.667 -7.597 1.00 87.12 74 ARG A N 1
ATOM 558 C CA . ARG A 1 74 ? 13.770 -2.390 -7.884 1.00 87.12 74 ARG A CA 1
ATOM 559 C C . ARG A 1 74 ? 12.927 -1.218 -7.374 1.00 87.12 74 ARG A C 1
ATOM 561 O O . ARG A 1 74 ? 11.907 -0.875 -7.963 1.00 87.12 74 ARG A O 1
ATOM 568 N N . SER A 1 75 ? 13.387 -0.564 -6.308 1.00 84.38 75 SER A N 1
ATOM 569 C CA . SER A 1 75 ? 12.783 0.682 -5.829 1.00 84.38 75 SER A CA 1
ATOM 570 C C . SER A 1 75 ? 13.363 1.882 -6.572 1.00 84.38 75 SER A C 1
ATOM 572 O O . SER A 1 75 ? 14.580 2.027 -6.679 1.00 84.38 75 SER A O 1
ATOM 574 N N . ILE A 1 76 ? 12.485 2.739 -7.092 1.00 81.56 76 ILE A N 1
ATOM 575 C CA . ILE A 1 76 ? 12.861 4.019 -7.693 1.00 81.56 76 ILE A CA 1
ATOM 576 C C . ILE A 1 76 ? 12.706 5.089 -6.617 1.00 81.56 76 ILE A C 1
ATOM 578 O O . ILE A 1 76 ? 11.631 5.252 -6.033 1.00 81.56 76 ILE A O 1
ATOM 582 N N . THR A 1 77 ? 13.776 5.833 -6.362 1.00 80.69 77 THR A N 1
ATOM 583 C CA . THR A 1 77 ? 13.721 7.013 -5.505 1.00 80.69 77 THR A CA 1
ATOM 584 C C . THR A 1 77 ? 13.200 8.196 -6.322 1.00 80.69 77 THR A C 1
ATOM 586 O O . THR A 1 77 ? 13.616 8.435 -7.452 1.00 80.69 77 THR A O 1
ATOM 589 N N . SER A 1 78 ? 12.245 8.942 -5.769 1.00 81.06 78 SER A N 1
ATOM 590 C CA . SER A 1 78 ? 11.764 10.200 -6.347 1.00 81.06 78 SER A CA 1
ATOM 591 C C . SER A 1 78 ? 11.637 11.224 -5.239 1.00 81.06 78 SER A C 1
ATOM 593 O O . SER A 1 78 ? 11.253 10.885 -4.119 1.00 81.06 78 SER A O 1
ATOM 595 N N . GLN A 1 79 ? 11.932 12.481 -5.550 1.00 82.25 79 GLN A N 1
ATOM 596 C CA . GLN A 1 79 ? 11.735 13.583 -4.612 1.00 82.25 79 GLN A CA 1
ATOM 597 C C . GLN A 1 79 ? 10.278 14.059 -4.579 1.00 82.25 79 GLN A C 1
ATOM 599 O O . GLN A 1 79 ? 9.858 14.652 -3.591 1.00 82.25 79 GLN A O 1
ATOM 604 N N . THR A 1 80 ? 9.485 13.745 -5.609 1.00 83.00 80 THR A N 1
ATOM 605 C CA . THR A 1 80 ? 8.095 14.205 -5.707 1.00 83.00 80 THR A CA 1
ATOM 606 C C . THR A 1 80 ? 7.154 13.368 -4.846 1.00 83.00 80 THR A C 1
ATOM 608 O O . T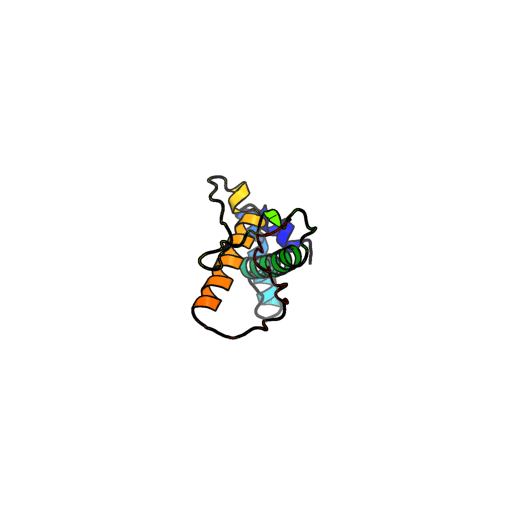HR A 1 80 ? 7.124 12.137 -4.938 1.00 83.00 80 THR A O 1
ATOM 611 N N . ASP A 1 81 ? 6.308 14.039 -4.065 1.00 80.19 81 ASP A N 1
ATOM 612 C CA . ASP A 1 81 ? 5.270 13.369 -3.277 1.00 80.19 81 ASP A CA 1
ATOM 613 C C . ASP A 1 81 ? 4.260 12.641 -4.162 1.00 80.19 81 ASP A C 1
ATOM 615 O O . ASP A 1 81 ? 3.748 11.590 -3.787 1.00 80.19 81 ASP A O 1
ATOM 619 N N . ARG A 1 82 ? 4.021 13.135 -5.382 1.00 82.06 82 ARG A N 1
ATOM 620 C CA . ARG A 1 82 ? 3.161 12.465 -6.362 1.00 82.06 82 ARG A CA 1
ATOM 621 C C . ARG A 1 82 ? 3.623 11.034 -6.641 1.00 82.06 82 ARG A C 1
ATOM 623 O O . ARG A 1 82 ? 2.811 10.115 -6.607 1.00 82.06 82 ARG A O 1
ATOM 630 N N . PHE A 1 83 ? 4.916 10.829 -6.902 1.00 82.81 83 PHE A N 1
ATOM 631 C CA . PHE A 1 83 ? 5.430 9.483 -7.149 1.00 82.81 83 PHE A CA 1
ATOM 632 C C . PHE A 1 83 ? 5.470 8.648 -5.869 1.00 82.81 83 PHE A C 1
ATOM 634 O O . PHE A 1 83 ? 5.048 7.495 -5.899 1.00 82.81 83 PHE A O 1
ATOM 641 N N . LYS A 1 84 ? 5.904 9.229 -4.742 1.00 82.75 84 LYS A N 1
ATOM 642 C CA . LYS A 1 84 ? 5.955 8.527 -3.446 1.00 82.75 84 LYS A CA 1
ATOM 643 C C . LYS A 1 84 ? 4.589 8.013 -2.994 1.00 82.75 84 LYS A C 1
ATOM 645 O O . LYS A 1 84 ? 4.497 6.951 -2.385 1.00 82.75 84 LYS A O 1
ATOM 650 N N . ASN A 1 85 ? 3.532 8.759 -3.296 1.00 79.12 85 ASN A N 1
ATOM 651 C CA . ASN A 1 85 ? 2.176 8.357 -2.953 1.00 79.12 85 ASN A CA 1
ATOM 652 C C . ASN A 1 85 ? 1.574 7.391 -3.990 1.00 79.12 85 ASN A C 1
ATOM 654 O O . ASN A 1 85 ? 0.648 6.661 -3.662 1.00 79.12 85 ASN A O 1
ATOM 658 N N . SER A 1 86 ? 2.133 7.296 -5.202 1.00 83.31 86 SER A N 1
ATOM 659 C CA . SER A 1 86 ? 1.619 6.413 -6.254 1.00 83.31 86 SER A CA 1
ATOM 660 C C . SER A 1 86 ? 1.565 4.932 -5.852 1.00 83.31 86 SER A C 1
ATOM 662 O O . SER A 1 86 ? 2.352 4.443 -5.037 1.00 83.31 86 SER A O 1
ATOM 664 N N . PHE A 1 87 ? 0.663 4.194 -6.509 1.00 86.38 87 PHE A N 1
ATOM 665 C CA . PHE A 1 87 ? 0.522 2.747 -6.342 1.00 86.38 87 PHE A CA 1
ATOM 666 C C . PHE A 1 87 ? 1.852 2.009 -6.533 1.00 86.38 87 PHE A C 1
ATOM 668 O O . PHE A 1 87 ? 2.205 1.196 -5.690 1.00 86.38 87 PHE A O 1
ATOM 675 N N . TYR A 1 88 ? 2.603 2.304 -7.599 1.00 86.44 88 TYR A N 1
ATOM 676 C CA . TYR A 1 88 ? 3.825 1.564 -7.928 1.00 86.44 88 TYR A CA 1
ATOM 677 C C . TYR A 1 88 ? 4.909 1.728 -6.865 1.00 86.44 88 TYR A C 1
ATOM 679 O O . TYR A 1 88 ? 5.505 0.743 -6.444 1.00 86.44 88 TYR A O 1
ATOM 687 N N . HIS A 1 89 ? 5.128 2.952 -6.375 1.00 87.31 89 HIS A N 1
ATOM 688 C CA . HIS A 1 89 ? 6.115 3.179 -5.323 1.00 87.31 89 HIS A CA 1
ATOM 689 C C . HIS A 1 89 ? 5.724 2.458 -4.029 1.00 87.31 89 HIS A C 1
ATOM 691 O O . HIS A 1 89 ? 6.531 1.733 -3.449 1.00 87.31 89 HIS A O 1
ATOM 697 N N . ARG A 1 90 ? 4.464 2.605 -3.603 1.00 87.38 90 ARG A N 1
ATOM 698 C CA . ARG A 1 90 ? 3.959 1.955 -2.391 1.00 87.38 90 ARG A CA 1
ATOM 699 C C . ARG A 1 90 ? 3.986 0.433 -2.506 1.00 87.38 90 ARG A C 1
ATOM 701 O O . ARG A 1 90 ? 4.501 -0.214 -1.607 1.00 87.38 90 ARG A O 1
ATOM 708 N N . ALA A 1 91 ? 3.512 -0.129 -3.614 1.00 90.00 91 ALA A N 1
ATOM 709 C CA . ALA A 1 91 ? 3.507 -1.568 -3.850 1.00 90.00 91 ALA A CA 1
ATOM 710 C C . ALA A 1 91 ? 4.922 -2.162 -3.848 1.00 90.00 91 ALA A C 1
ATOM 712 O O . ALA A 1 91 ? 5.128 -3.212 -3.250 1.00 90.00 91 ALA A O 1
ATOM 713 N N . THR A 1 92 ? 5.908 -1.484 -4.443 1.00 90.44 92 THR A N 1
ATOM 714 C CA . THR A 1 92 ? 7.311 -1.924 -4.398 1.00 90.44 92 THR A CA 1
ATOM 715 C C . THR A 1 92 ? 7.874 -1.902 -2.979 1.00 90.44 92 THR A C 1
ATOM 717 O O . THR A 1 92 ? 8.592 -2.824 -2.594 1.00 90.44 92 THR A O 1
ATOM 720 N N . CYS A 1 93 ? 7.545 -0.884 -2.179 1.00 88.44 93 CYS A N 1
ATOM 721 C CA . CYS A 1 93 ? 7.940 -0.834 -0.772 1.00 88.44 93 CYS A CA 1
ATOM 722 C C . CYS A 1 93 ? 7.306 -1.973 0.042 1.00 88.44 93 CYS A C 1
ATOM 724 O O . CYS A 1 93 ? 8.038 -2.668 0.738 1.00 88.44 93 CYS A O 1
ATOM 726 N N . GLU A 1 94 ? 5.996 -2.207 -0.091 1.00 89.25 94 GLU A N 1
ATOM 727 C CA . GLU A 1 94 ? 5.287 -3.290 0.618 1.00 89.25 94 GLU A CA 1
ATOM 728 C C . GLU A 1 94 ? 5.796 -4.678 0.204 1.00 89.25 94 GLU A C 1
ATOM 730 O O . GLU A 1 94 ? 6.044 -5.541 1.038 1.00 89.25 94 GLU A O 1
ATOM 735 N N . LEU A 1 95 ? 6.031 -4.904 -1.091 1.00 89.62 95 LEU A N 1
ATOM 736 C CA . LEU A 1 95 ? 6.608 -6.165 -1.552 1.00 89.62 95 LEU A CA 1
ATOM 737 C C . LEU A 1 95 ? 8.014 -6.383 -0.989 1.00 89.62 95 LEU A C 1
ATOM 739 O O . LEU A 1 95 ? 8.360 -7.499 -0.612 1.00 89.62 95 LEU A O 1
ATOM 743 N N . ASN A 1 96 ? 8.825 -5.330 -0.909 1.00 89.38 96 ASN A N 1
ATOM 744 C CA . ASN A 1 96 ? 10.172 -5.428 -0.361 1.00 89.38 96 ASN A CA 1
ATOM 745 C C . ASN A 1 96 ? 10.176 -5.705 1.144 1.00 89.38 96 ASN A C 1
ATOM 747 O O . ASN A 1 96 ? 11.020 -6.478 1.590 1.00 89.38 96 ASN A O 1
ATOM 751 N N . THR A 1 97 ? 9.252 -5.132 1.918 1.00 85.88 97 THR A N 1
ATOM 752 C CA . THR A 1 97 ? 9.138 -5.438 3.351 1.00 85.88 97 THR A CA 1
ATOM 753 C C . THR A 1 97 ? 8.663 -6.874 3.570 1.00 85.88 97 THR A C 1
ATOM 755 O O . THR A 1 97 ? 9.261 -7.584 4.374 1.00 85.88 97 THR A O 1
ATOM 758 N N . THR A 1 98 ? 7.670 -7.351 2.811 1.00 80.44 98 THR A N 1
ATOM 759 C CA . THR A 1 98 ? 7.187 -8.739 2.915 1.00 80.44 98 THR A CA 1
ATOM 760 C C . THR A 1 98 ? 8.244 -9.757 2.472 1.00 80.44 98 THR A C 1
ATOM 762 O O . THR A 1 98 ? 8.479 -10.743 3.164 1.00 80.44 98 THR A O 1
ATOM 765 N N . GLN A 1 99 ? 8.940 -9.532 1.352 1.00 70.00 99 GLN A N 1
ATOM 766 C CA . GLN A 1 99 ? 9.969 -10.465 0.861 1.00 70.00 99 GLN A CA 1
ATOM 767 C C . GLN A 1 99 ? 11.211 -10.503 1.765 1.00 70.00 99 GLN A C 1
ATOM 769 O O . GLN A 1 99 ? 11.796 -11.569 1.953 1.00 70.00 99 GLN A O 1
ATOM 774 N N . GLN A 1 100 ? 11.595 -9.376 2.378 1.00 58.72 100 GLN A N 1
ATOM 775 C CA . GLN A 1 100 ? 12.676 -9.352 3.372 1.00 58.72 100 GLN A CA 1
ATOM 776 C C . GLN A 1 100 ? 12.309 -10.135 4.641 1.00 58.72 100 GLN A C 1
ATOM 778 O O . GLN A 1 100 ? 13.175 -10.799 5.208 1.00 58.72 100 GLN A O 1
ATOM 783 N N . GLN A 1 101 ? 11.037 -10.133 5.055 1.00 50.84 101 GLN A N 1
ATOM 784 C CA . GLN A 1 101 ? 10.570 -10.947 6.185 1.00 50.84 101 GLN A CA 1
ATOM 785 C C . GLN A 1 101 ? 10.680 -12.456 5.902 1.00 50.84 101 GLN A C 1
ATOM 787 O O . GLN A 1 101 ? 11.114 -13.211 6.772 1.00 50.84 101 GLN A O 1
ATOM 792 N N . HIS A 1 102 ? 10.405 -12.896 4.669 1.00 50.53 102 HIS A N 1
ATOM 793 C CA . HIS A 1 102 ? 10.611 -14.291 4.248 1.00 50.53 102 HIS A CA 1
ATOM 794 C C . HIS A 1 102 ? 12.092 -14.711 4.155 1.00 50.53 102 HIS A C 1
ATOM 796 O O . HIS A 1 102 ? 12.383 -15.903 4.093 1.00 50.53 102 HIS A O 1
ATOM 802 N N . GLY A 1 103 ? 13.038 -13.764 4.162 1.00 42.66 103 GLY A N 1
ATOM 803 C CA . GLY A 1 103 ? 14.476 -14.049 4.244 1.00 42.66 103 GLY A CA 1
ATOM 804 C C . GLY A 1 103 ? 14.980 -14.365 5.659 1.00 42.66 103 GLY A C 1
ATOM 805 O O . GLY A 1 103 ? 16.079 -14.891 5.799 1.00 42.66 103 GLY A O 1
ATOM 806 N N . LEU A 1 104 ? 14.188 -14.063 6.696 1.00 40.62 104 LEU A N 1
ATOM 807 C CA . LEU A 1 104 ? 14.509 -14.332 8.107 1.00 40.62 104 LEU A CA 1
ATOM 808 C C . LEU A 1 104 ? 13.749 -15.538 8.678 1.00 40.62 104 LEU A C 1
ATOM 810 O O . LEU A 1 104 ? 14.197 -16.135 9.650 1.00 40.62 104 LEU A O 1
ATOM 814 N N . PHE A 1 105 ? 12.643 -15.935 8.048 1.00 37.09 105 PHE A N 1
ATOM 815 C CA . PHE A 1 105 ? 11.909 -17.156 8.367 1.00 37.09 105 PHE A CA 1
ATOM 816 C C . PHE A 1 105 ? 11.730 -17.977 7.094 1.00 37.09 105 PHE A C 1
ATOM 818 O O . PHE A 1 105 ? 10.770 -17.802 6.342 1.00 37.09 105 PHE A O 1
ATOM 825 N N . GLY A 1 106 ? 12.683 -18.877 6.850 1.00 38.62 106 GLY A N 1
ATOM 826 C CA . GLY A 1 106 ? 12.565 -19.891 5.814 1.00 38.62 106 GLY A CA 1
ATOM 827 C C . GLY A 1 106 ? 11.348 -20.766 6.087 1.00 38.62 106 GLY A C 1
ATOM 828 O O . GLY A 1 106 ? 11.370 -21.603 6.981 1.00 38.62 106 GLY A O 1
ATOM 829 N N . THR A 1 107 ? 10.286 -20.577 5.313 1.00 36.72 107 THR A N 1
ATOM 830 C CA . THR A 1 107 ? 9.250 -21.592 5.151 1.00 36.72 107 THR A CA 1
ATOM 831 C C . THR A 1 107 ? 8.927 -21.713 3.675 1.00 36.72 107 THR A C 1
ATOM 833 O O . THR A 1 107 ? 8.711 -20.734 2.959 1.00 36.72 107 THR A O 1
ATOM 836 N N . CYS A 1 108 ? 9.024 -22.954 3.226 1.00 36.84 108 CYS A N 1
ATOM 837 C CA . CYS A 1 108 ? 8.766 -23.413 1.883 1.00 36.84 108 CYS A CA 1
ATOM 838 C C . CYS A 1 108 ? 7.330 -23.046 1.499 1.00 36.84 108 CYS A C 1
ATOM 840 O O . CYS A 1 108 ? 6.387 -23.452 2.172 1.00 36.84 108 CYS A O 1
ATOM 842 N N . VAL A 1 109 ? 7.170 -22.297 0.413 1.00 34.78 109 VAL A N 1
ATOM 843 C CA . VAL A 1 109 ? 5.912 -22.243 -0.333 1.00 34.78 109 VAL A CA 1
ATOM 844 C C . VAL A 1 109 ? 6.249 -22.623 -1.764 1.00 34.78 109 VAL A C 1
ATOM 846 O O . VAL A 1 109 ? 6.925 -21.883 -2.474 1.00 34.78 109 VAL A O 1
ATOM 849 N N . ASP A 1 110 ? 5.874 -23.864 -2.059 1.00 25.61 110 ASP A N 1
ATOM 850 C CA . ASP A 1 110 ? 5.948 -24.650 -3.286 1.00 25.61 110 ASP A CA 1
ATOM 851 C C . ASP A 1 110 ? 6.691 -24.046 -4.481 1.00 25.61 110 ASP A C 1
ATOM 853 O O . ASP A 1 110 ? 6.191 -23.236 -5.265 1.00 25.61 110 ASP A O 1
ATOM 857 N N . SER A 1 111 ? 7.892 -24.587 -4.675 1.00 40.50 111 SER A N 1
ATOM 858 C CA . SER A 1 111 ? 8.566 -24.669 -5.961 1.00 40.50 111 SER A CA 1
ATOM 859 C C . SER A 1 111 ? 7.699 -25.461 -6.938 1.00 40.50 111 SER A C 1
ATOM 861 O O . SER A 1 111 ? 7.724 -26.688 -6.960 1.00 40.50 111 SER A O 1
ATOM 863 N N . SER A 1 112 ? 6.935 -24.770 -7.773 1.00 36.91 112 SER A N 1
ATOM 864 C CA . SER A 1 112 ? 6.403 -25.329 -9.016 1.00 36.91 112 SER A CA 1
ATOM 865 C C . SER A 1 112 ? 6.242 -24.218 -10.048 1.00 36.91 112 SER A C 1
ATOM 867 O O . SER A 1 112 ? 5.139 -23.838 -10.424 1.00 36.91 112 SER A O 1
ATOM 869 N N . LEU A 1 113 ? 7.371 -23.700 -10.533 1.00 33.94 113 LEU A N 1
ATOM 870 C CA . LEU A 1 113 ? 7.444 -23.280 -11.926 1.00 33.94 113 LEU A CA 1
ATOM 871 C C . LEU A 1 113 ? 8.675 -23.940 -12.538 1.00 33.94 113 LEU A C 1
ATOM 873 O O . LEU A 1 113 ? 9.816 -23.610 -12.223 1.00 33.94 113 LEU A O 1
ATOM 877 N N . SER A 1 114 ? 8.370 -24.966 -13.324 1.00 28.75 114 SER A N 1
ATOM 878 C CA . SER A 1 114 ? 9.274 -25.845 -14.046 1.00 28.75 114 SER A CA 1
ATOM 879 C C . SER A 1 114 ? 10.414 -25.075 -14.707 1.00 28.75 114 SER A C 1
ATOM 881 O O . SER A 1 114 ? 10.193 -24.202 -15.543 1.00 28.75 114 SER A O 1
ATOM 883 N N . THR A 1 115 ? 11.641 -25.448 -14.362 1.00 32.91 115 THR A N 1
ATOM 884 C CA . THR A 1 115 ? 12.846 -25.147 -15.126 1.00 32.91 115 THR A CA 1
ATOM 885 C C . THR A 1 115 ? 12.718 -25.768 -16.517 1.00 32.91 115 THR A C 1
ATOM 887 O O . THR A 1 115 ? 12.805 -26.984 -16.674 1.00 32.91 115 THR A O 1
ATOM 890 N N . SER A 1 116 ? 12.535 -24.950 -17.554 1.00 32.44 116 SER A N 1
ATOM 891 C CA . SER A 1 116 ? 12.973 -25.342 -18.894 1.00 32.44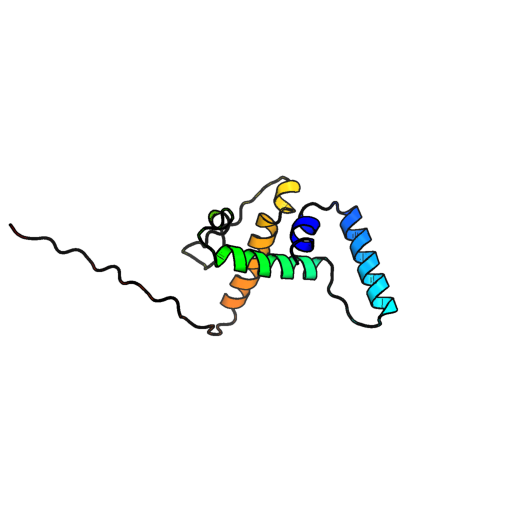 116 SER A CA 1
ATOM 892 C C . SER A 1 116 ? 14.493 -25.192 -18.932 1.00 32.44 116 SER A C 1
ATOM 894 O O . SER A 1 116 ? 15.014 -24.081 -18.804 1.00 32.44 116 SER A O 1
ATOM 896 N N . LYS A 1 117 ? 15.184 -26.331 -19.024 1.00 32.75 117 LYS A N 1
ATOM 897 C CA . LYS A 1 117 ? 16.632 -26.444 -19.223 1.00 32.75 117 LYS A CA 1
ATOM 898 C C . LYS A 1 117 ? 17.090 -25.530 -20.363 1.00 32.75 117 LYS A C 1
ATOM 900 O O . LYS A 1 117 ? 16.483 -25.511 -21.428 1.00 32.75 117 LYS A O 1
ATOM 905 N N . ILE A 1 118 ? 18.167 -24.796 -20.113 1.00 36.75 118 ILE A N 1
ATOM 906 C CA . ILE A 1 118 ? 19.048 -24.272 -21.154 1.00 36.75 118 ILE A CA 1
ATOM 907 C C . ILE A 1 118 ? 20.048 -25.401 -21.407 1.00 36.75 118 ILE A C 1
ATOM 909 O O . ILE A 1 118 ? 20.833 -25.711 -20.510 1.00 36.75 118 ILE A O 1
ATOM 913 N N . ASP A 1 119 ? 19.983 -26.040 -22.573 1.00 34.06 119 ASP A N 1
ATOM 914 C CA . ASP A 1 119 ? 21.007 -27.001 -22.986 1.00 34.06 119 ASP A CA 1
ATOM 915 C C . ASP A 1 119 ? 22.242 -26.240 -23.529 1.00 34.06 119 ASP A C 1
ATOM 917 O O . ASP A 1 119 ? 22.070 -25.248 -24.249 1.00 34.06 119 ASP A O 1
ATOM 921 N N . PRO A 1 120 ? 23.484 -26.624 -23.166 1.00 38.59 120 PRO A N 1
ATOM 922 C CA . PRO A 1 120 ? 24.704 -25.954 -23.623 1.00 38.59 120 PRO A CA 1
ATOM 923 C C . PRO A 1 120 ? 25.126 -26.355 -25.046 1.00 38.59 120 PRO A C 1
ATOM 925 O O . PRO A 1 120 ? 24.866 -27.468 -25.486 1.00 38.59 120 PRO A O 1
ATOM 928 N N . LEU A 1 121 ? 25.837 -25.425 -25.696 1.00 40.28 121 LEU A N 1
ATOM 929 C CA . LEU A 1 121 ? 26.645 -25.543 -26.922 1.00 40.28 121 LEU A CA 1
ATOM 930 C C . LEU A 1 121 ? 27.145 -26.959 -27.278 1.00 40.28 121 LEU A C 1
ATOM 932 O O . LEU A 1 121 ? 27.820 -27.589 -26.466 1.00 40.28 121 LEU A O 1
ATOM 936 N N . GLU A 1 122 ? 27.031 -27.318 -28.560 1.00 38.91 122 GLU A N 1
ATOM 937 C CA . GLU A 1 122 ? 27.967 -28.234 -29.223 1.00 38.91 122 GLU A CA 1
ATOM 938 C C . GLU A 1 122 ? 28.530 -27.557 -30.490 1.00 38.91 122 GLU A C 1
ATOM 940 O O . GLU A 1 122 ? 27.793 -27.028 -31.323 1.00 38.91 122 GLU A O 1
ATOM 945 N N . ILE A 1 123 ? 29.862 -27.489 -30.553 1.00 40.22 123 ILE A N 1
ATOM 946 C CA . ILE A 1 123 ? 30.699 -27.066 -31.685 1.00 40.22 123 ILE A CA 1
ATOM 947 C C . ILE A 1 123 ? 31.264 -28.349 -32.324 1.00 40.22 123 ILE A C 1
ATOM 949 O O . ILE A 1 123 ? 31.595 -29.262 -31.570 1.00 40.22 123 ILE A O 1
ATOM 953 N N . ALA A 1 124 ? 31.488 -28.313 -33.652 1.00 37.03 124 ALA A N 1
ATOM 954 C CA . ALA A 1 124 ? 32.128 -29.307 -34.549 1.00 37.03 124 ALA A CA 1
ATOM 955 C C . ALA A 1 124 ? 31.142 -30.339 -35.148 1.00 37.03 124 ALA A C 1
ATOM 957 O O . ALA A 1 124 ? 30.256 -30.807 -34.449 1.00 37.03 124 ALA A O 1
ATOM 958 N N . ASP A 1 125 ? 31.153 -30.731 -36.426 1.00 34.75 125 ASP A N 1
ATOM 959 C CA . ASP A 1 125 ? 32.076 -30.595 -37.565 1.00 34.75 125 ASP A CA 1
ATOM 960 C C . ASP A 1 125 ? 31.267 -30.688 -38.881 1.00 34.75 125 ASP A C 1
ATOM 962 O O . ASP A 1 125 ? 30.196 -31.305 -38.907 1.00 34.75 125 ASP A O 1
ATOM 966 N N . GLY A 1 126 ? 31.800 -30.134 -39.977 1.00 40.84 126 GLY A N 1
ATOM 967 C CA . GLY A 1 126 ? 31.275 -30.296 -41.341 1.00 40.84 126 GLY A CA 1
ATOM 968 C C . GLY A 1 126 ? 31.849 -29.298 -42.332 1.00 40.84 126 GLY A C 1
ATOM 969 O O . GLY A 1 126 ? 31.228 -28.223 -42.477 1.00 40.84 126 GLY A O 1
#

Radius of gyration: 20.2 Å; chains: 1; bounding box: 52×46×60 Å

Foldseek 3Di:
DPCLLQPQLQDDPVVLVVVQVVQVVVCVVVVDDDDGSVRVNLVVLQVVLVVLCVDPPRPCNVLFDQDPPPRAGDADDDPDSNVCSHSSNSSSVSRRVVSVVCVVPPDDDDDPDDDPDDDDDDDDDD

Organism: NCBI:txid2609070

pLDDT: mean 74.58, std 21.12, range [25.61, 96.94]

Sequence (126 aa):
MYCIALWGANRSAGERKALQRVITTAQKITGCSLPSLADLFSS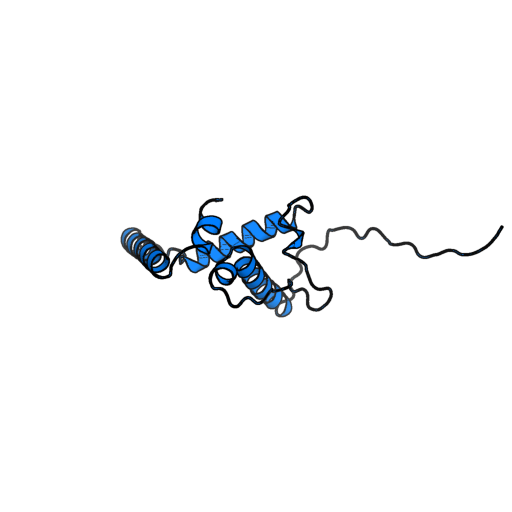CCLSKSANILKDPSNPGHQQFNLLPIGRRFRSITSQTDRFKNSFYHRATCELNTTQQQHGLFGTCVDSSLSTSKIDPLEIADG